Protein AF-A0A7S0XDD3-F1 (afdb_monomer)

Secondary structure (DSSP, 8-state):
-HHHHHHHHHHHHHHHHHHHHHHHHHHHHHHHHHHHHHHHHHHHHHHHHHHHH---SS-SEEEEEHHHHTS-EEEEE--TT-EEEESSSSTTSPEEEEEEEPTT-EEEESEEEEETTTTEEEEEETTTEEEEEETTTB--EEEE-HHHHHHHTS-SS-------TTSS---

Mean predicted aligned error: 17.46 Å

Sequence (171 aa):
ISNDFDKTISTLPQEINRISTLRKQLANVQLSQNKIYERIYQLQDRLNKLRKDVNLPKQKALVENELTNGGPFYYKCIYPGGVRYRARPSFNGPTIPDRILKFNEVIKASERVFITGECSICIHVVGVGWIVENVESTRCLERCSAKIALHNSSASDDLFDYEDPTADKEA

Nearest PDB structures (foldseek):
  7aqh-assembly7_E  TM=5.870E-01  e=7.777E-03  Staphylococcus phage 2638A
  1r77-assembly1_A  TM=5.903E-01  e=4.707E-02  Staphylococcus capitis
  4lxc-assembly5_C-2  TM=5.575E-01  e=4.707E-02  Staphylococcus simulans
  5nmy-assembly1_A  TM=5.658E-01  e=2.848E-01  Staphylococcus simulans
  2mk5-assembly1_A  TM=5.539E-01  e=2.393E-01  Staphylococcus phage G15

Radius of gyration: 30.11 Å; Cα contacts (8 Å, |Δi|>4): 205; chains: 1; bounding box: 83×46×86 Å

Organism: NCBI:txid96789

pLDDT: mean 75.43, std 16.3, range [42.5, 95.25]

Structure (mmCIF, N/CA/C/O backbone):
data_AF-A0A7S0XDD3-F1
#
_entry.id   AF-A0A7S0XDD3-F1
#
loop_
_atom_site.group_PDB
_atom_site.id
_atom_site.type_symbol
_atom_site.label_atom_id
_atom_site.label_alt_id
_atom_site.label_comp_id
_atom_site.label_asym_id
_atom_site.label_entity_id
_atom_site.label_seq_id
_atom_site.pdbx_PDB_ins_code
_atom_site.Cartn_x
_atom_site.Cartn_y
_atom_site.Cartn_z
_atom_site.occupancy
_atom_site.B_iso_or_equiv
_atom_site.auth_seq_id
_atom_site.auth_comp_id
_atom_site.auth_asym_id
_atom_site.auth_atom_id
_atom_site.pdbx_PDB_model_num
ATOM 1 N N . ILE A 1 1 ? 21.724 -28.794 -55.438 1.00 53.84 1 ILE A N 1
ATOM 2 C CA . ILE A 1 1 ? 22.411 -28.672 -54.126 1.00 53.84 1 ILE A CA 1
ATOM 3 C C . ILE A 1 1 ? 23.328 -27.431 -54.062 1.00 53.84 1 ILE A C 1
ATOM 5 O O . ILE A 1 1 ? 23.528 -26.915 -52.978 1.00 53.84 1 ILE A O 1
ATOM 9 N N . SER A 1 2 ? 23.801 -26.868 -55.189 1.00 55.62 2 SER A N 1
ATOM 10 C CA . SER A 1 2 ? 24.755 -25.734 -55.185 1.00 55.62 2 SER A CA 1
ATOM 11 C C . SER A 1 2 ? 24.181 -24.324 -54.922 1.00 55.62 2 SER A C 1
ATOM 13 O O . SER A 1 2 ? 24.934 -23.453 -54.515 1.00 55.62 2 SER A O 1
ATOM 15 N N . ASN A 1 3 ? 22.880 -24.065 -55.123 1.00 56.19 3 ASN A N 1
ATOM 16 C CA . ASN A 1 3 ? 22.347 -22.685 -55.105 1.00 56.19 3 ASN A CA 1
ATOM 17 C C . ASN A 1 3 ? 21.984 -22.126 -53.715 1.00 56.19 3 ASN A C 1
ATOM 19 O O . ASN A 1 3 ? 21.915 -20.908 -53.554 1.00 56.19 3 ASN A O 1
ATOM 23 N N . ASP A 1 4 ? 21.739 -22.981 -52.720 1.00 55.22 4 ASP A N 1
ATOM 24 C CA . ASP A 1 4 ? 21.375 -22.523 -51.369 1.00 55.22 4 ASP A CA 1
ATOM 25 C C . ASP A 1 4 ? 22.610 -22.212 -50.513 1.00 55.22 4 ASP A C 1
ATOM 27 O O . ASP A 1 4 ? 22.576 -21.319 -49.666 1.00 55.22 4 ASP A O 1
ATOM 31 N N . PHE A 1 5 ? 23.737 -22.877 -50.786 1.00 55.16 5 PHE A N 1
ATOM 32 C CA . PHE A 1 5 ? 25.011 -22.598 -50.122 1.00 55.16 5 PHE A CA 1
ATOM 33 C C . PHE A 1 5 ? 25.538 -21.198 -50.476 1.00 55.16 5 PHE A C 1
ATOM 35 O O . PHE A 1 5 ? 25.894 -20.433 -49.581 1.00 55.16 5 PHE A O 1
ATOM 42 N N . ASP A 1 6 ? 25.480 -20.814 -51.754 1.00 53.28 6 ASP A N 1
ATOM 43 C CA . ASP A 1 6 ? 25.956 -19.504 -52.219 1.00 53.28 6 ASP A CA 1
ATOM 44 C C . ASP A 1 6 ? 25.097 -18.337 -51.710 1.00 53.28 6 ASP A C 1
ATOM 46 O O . ASP A 1 6 ? 25.628 -17.283 -51.351 1.00 53.28 6 ASP A O 1
ATOM 50 N N . LYS A 1 7 ? 23.775 -18.526 -51.584 1.00 57.50 7 LYS A N 1
ATOM 51 C CA . LYS A 1 7 ? 22.884 -17.532 -50.957 1.00 57.50 7 LYS A CA 1
ATOM 52 C C . LYS A 1 7 ? 23.182 -17.343 -49.470 1.00 57.50 7 LYS A C 1
ATOM 54 O O . LYS A 1 7 ? 23.176 -16.212 -48.996 1.00 57.50 7 LYS A O 1
ATOM 59 N N . THR A 1 8 ? 23.485 -18.427 -48.756 1.00 57.94 8 THR A N 1
ATOM 60 C CA . THR A 1 8 ? 23.815 -18.385 -47.321 1.00 57.94 8 THR A CA 1
ATOM 61 C C . THR A 1 8 ? 25.153 -17.672 -47.078 1.00 57.94 8 THR A C 1
ATOM 63 O O . THR A 1 8 ? 25.279 -16.863 -46.160 1.00 57.94 8 THR A O 1
ATOM 66 N N . ILE A 1 9 ? 26.148 -17.895 -47.945 1.00 59.03 9 ILE A N 1
ATOM 67 C CA . ILE A 1 9 ? 27.453 -17.211 -47.896 1.00 59.03 9 ILE A CA 1
ATOM 68 C C . ILE A 1 9 ? 27.324 -15.719 -48.250 1.00 59.03 9 ILE A C 1
ATOM 70 O O . ILE A 1 9 ? 28.027 -14.883 -47.681 1.00 59.03 9 ILE A O 1
ATOM 74 N N . SER A 1 10 ? 26.389 -15.358 -49.132 1.00 60.91 10 SER A N 1
ATOM 75 C CA . SER A 1 10 ? 26.140 -13.969 -49.538 1.00 60.91 10 SER A CA 1
ATOM 76 C C . SER A 1 10 ? 25.489 -13.105 -48.447 1.00 60.91 10 SER A C 1
ATOM 78 O O . SER A 1 10 ? 25.698 -11.889 -48.446 1.00 60.91 10 SER A O 1
ATOM 80 N N . THR A 1 11 ? 24.705 -13.682 -47.532 1.00 66.19 11 THR A N 1
ATOM 81 C CA . THR A 1 11 ? 24.005 -12.937 -46.465 1.00 66.19 11 THR A CA 1
ATOM 82 C C . THR A 1 11 ? 24.794 -12.871 -45.157 1.00 66.19 11 THR A C 1
ATOM 84 O O . THR A 1 11 ? 24.593 -11.950 -44.363 1.00 66.19 11 THR A O 1
ATOM 87 N N . LEU A 1 12 ? 25.750 -13.781 -44.958 1.00 71.38 12 LEU A N 1
ATOM 88 C CA . LEU A 1 12 ? 26.642 -13.853 -43.794 1.00 71.38 12 LEU A CA 1
ATOM 89 C C . LEU A 1 12 ? 27.290 -12.501 -43.410 1.00 71.38 12 LEU A C 1
ATOM 91 O O . LEU A 1 12 ? 27.223 -12.123 -42.239 1.00 71.38 12 LEU A O 1
ATOM 95 N N . PRO A 1 13 ? 27.848 -11.702 -44.342 1.00 77.94 13 PRO A N 1
ATOM 96 C CA . PRO A 1 13 ? 28.409 -10.388 -44.009 1.00 77.94 13 PRO A CA 1
ATOM 97 C C . PRO A 1 13 ? 27.365 -9.385 -43.490 1.00 77.94 13 PRO A C 1
ATOM 99 O O . PRO A 1 13 ? 27.655 -8.578 -42.603 1.00 77.94 13 PRO A O 1
ATOM 102 N N . GLN A 1 14 ? 26.136 -9.433 -44.015 1.00 79.88 14 GLN A N 1
ATOM 103 C CA . GLN A 1 14 ? 25.040 -8.563 -43.576 1.00 79.88 14 GLN A CA 1
ATOM 104 C C . GLN A 1 14 ? 24.559 -8.951 -42.174 1.00 79.88 14 GLN A C 1
ATOM 106 O O . GLN A 1 14 ? 24.331 -8.079 -41.331 1.00 79.88 14 GLN A O 1
ATOM 111 N N . GLU A 1 15 ? 24.474 -10.250 -41.888 1.00 81.94 15 GLU A N 1
ATOM 112 C CA . GLU A 1 15 ? 24.119 -10.758 -40.563 1.00 81.94 15 GLU A CA 1
ATOM 113 C C . GLU A 1 15 ? 25.197 -10.450 -39.517 1.00 81.94 15 GLU A C 1
ATOM 115 O O . GLU A 1 15 ? 24.868 -9.991 -38.422 1.00 81.94 15 GLU A O 1
ATOM 120 N N . ILE A 1 16 ? 26.483 -10.581 -39.860 1.00 83.75 16 ILE A N 1
ATOM 121 C CA . ILE A 1 16 ? 27.606 -10.203 -38.984 1.00 83.75 16 ILE A CA 1
ATOM 122 C C . ILE A 1 16 ? 27.551 -8.707 -38.638 1.00 83.75 16 ILE A C 1
ATOM 124 O O . ILE A 1 16 ? 27.700 -8.329 -37.471 1.00 83.75 16 ILE A O 1
ATOM 128 N N . ASN A 1 17 ? 27.264 -7.847 -39.618 1.00 84.25 17 ASN A N 1
ATOM 129 C CA . ASN A 1 17 ? 27.104 -6.408 -39.394 1.00 84.25 17 ASN A CA 1
ATOM 130 C C . ASN A 1 17 ? 25.892 -6.086 -38.508 1.00 84.25 17 ASN A C 1
ATOM 132 O O . ASN A 1 17 ? 25.975 -5.238 -37.611 1.00 84.25 17 ASN A O 1
ATOM 136 N N . ARG A 1 18 ? 24.778 -6.799 -38.699 1.00 88.69 18 ARG A N 1
ATOM 137 C CA . ARG A 1 18 ? 23.580 -6.666 -37.862 1.00 88.69 18 ARG A CA 1
ATOM 138 C C . ARG A 1 18 ? 23.856 -7.086 -36.418 1.00 88.69 18 ARG A C 1
ATOM 140 O O . ARG A 1 18 ? 23.527 -6.337 -35.501 1.00 88.69 18 ARG A O 1
ATOM 147 N N . ILE A 1 19 ? 24.515 -8.225 -36.206 1.00 90.69 19 ILE A N 1
ATOM 148 C CA . ILE A 1 19 ? 24.918 -8.710 -34.876 1.00 90.69 19 ILE A CA 1
ATOM 149 C C . ILE A 1 19 ? 25.870 -7.714 -34.203 1.00 90.69 19 ILE A C 1
ATOM 151 O O . ILE A 1 19 ? 25.695 -7.395 -33.028 1.00 90.69 19 ILE A O 1
ATOM 155 N N . SER A 1 20 ? 26.844 -7.175 -34.939 1.00 91.69 20 SER A N 1
ATOM 156 C CA . SER A 1 20 ? 27.762 -6.146 -34.434 1.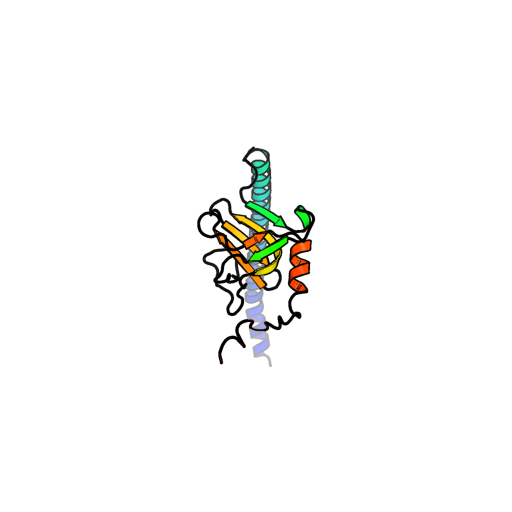00 91.69 20 SER A CA 1
ATOM 157 C C . SER A 1 20 ? 27.015 -4.889 -33.970 1.00 91.69 20 SER A C 1
ATOM 159 O O . SER A 1 20 ? 27.276 -4.358 -32.888 1.00 91.69 20 SER A O 1
ATOM 161 N N . THR A 1 21 ? 26.018 -4.455 -34.741 1.00 92.25 21 THR A N 1
ATOM 162 C CA . THR A 1 21 ? 25.179 -3.295 -34.407 1.00 92.25 21 THR A CA 1
ATOM 163 C C . THR A 1 21 ? 24.343 -3.546 -33.153 1.00 92.25 21 THR A C 1
ATOM 165 O O . THR A 1 21 ? 24.332 -2.715 -32.245 1.00 92.25 21 THR A O 1
ATOM 168 N N . LEU A 1 22 ? 23.710 -4.718 -33.054 1.00 93.38 22 LEU A N 1
ATOM 169 C CA . LEU A 1 22 ? 22.928 -5.115 -31.881 1.00 93.38 22 LEU A CA 1
ATOM 170 C C . LEU A 1 22 ? 23.793 -5.212 -30.619 1.00 93.38 22 LEU A C 1
ATOM 172 O O . LEU A 1 22 ? 23.376 -4.759 -29.556 1.00 93.38 22 LEU A O 1
ATOM 176 N N . ARG A 1 23 ? 25.026 -5.724 -30.725 1.00 93.44 23 ARG A N 1
ATOM 177 C CA . ARG A 1 23 ? 25.981 -5.756 -29.603 1.00 93.44 23 ARG A CA 1
ATOM 178 C C . ARG A 1 23 ? 26.328 -4.352 -29.109 1.00 93.44 23 ARG A C 1
ATOM 180 O O . ARG A 1 23 ? 26.346 -4.124 -27.902 1.00 93.44 23 ARG A O 1
ATOM 187 N N . LYS A 1 24 ? 26.545 -3.398 -30.021 1.00 94.19 24 LYS A N 1
ATOM 188 C CA . LYS A 1 24 ? 26.776 -1.987 -29.661 1.00 94.19 24 LYS A CA 1
ATOM 189 C C . LYS A 1 24 ? 25.556 -1.369 -28.975 1.00 94.19 24 LYS A C 1
ATOM 191 O O . LYS A 1 24 ? 2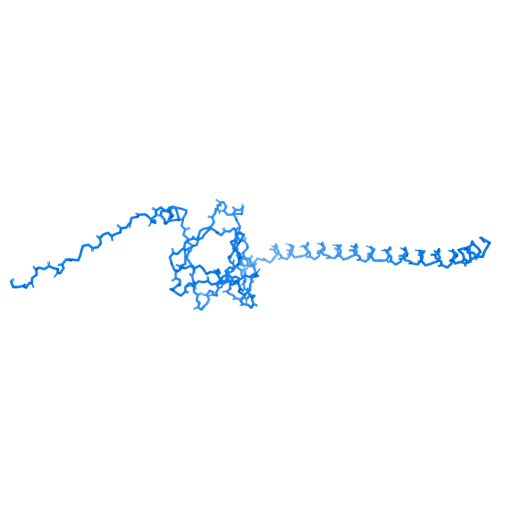5.703 -0.677 -27.973 1.00 94.19 24 LYS A O 1
ATOM 196 N N . GLN A 1 25 ? 24.353 -1.637 -29.482 1.00 94.19 25 GLN A N 1
ATOM 197 C CA . GLN A 1 25 ? 23.114 -1.158 -28.864 1.00 94.19 25 GLN A CA 1
ATOM 198 C C . GLN A 1 25 ? 22.910 -1.742 -27.462 1.00 94.19 25 GLN A C 1
ATOM 200 O O . GLN A 1 25 ? 22.596 -0.995 -26.538 1.00 94.19 25 GLN A O 1
ATOM 205 N N . LEU A 1 26 ? 23.156 -3.041 -27.277 1.00 94.81 26 LEU A N 1
ATOM 206 C CA . LEU A 1 26 ? 23.070 -3.693 -25.972 1.00 94.81 26 LEU A CA 1
ATOM 207 C C . LEU A 1 26 ? 24.053 -3.079 -24.967 1.00 94.81 26 LEU A C 1
ATOM 209 O O . LEU A 1 26 ? 23.653 -2.759 -23.850 1.00 94.81 26 LEU A O 1
ATOM 213 N N . ALA A 1 27 ? 25.301 -2.838 -25.378 1.00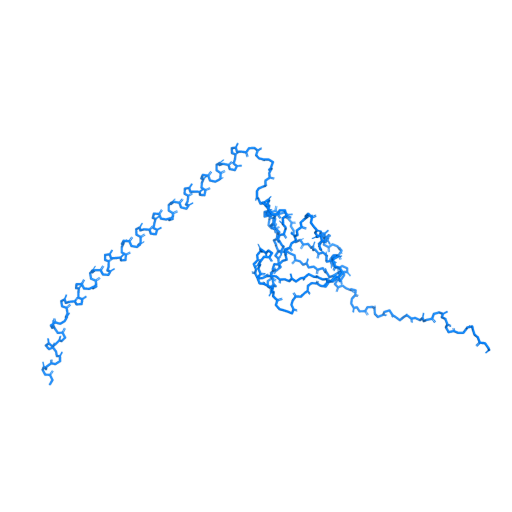 94.44 27 ALA A N 1
ATOM 214 C CA . ALA A 1 27 ? 26.296 -2.178 -24.535 1.00 94.44 27 ALA A CA 1
ATOM 215 C C . ALA A 1 27 ? 25.848 -0.765 -24.110 1.00 94.44 27 ALA A C 1
ATOM 217 O O . ALA A 1 27 ? 25.996 -0.386 -22.948 1.00 94.44 27 ALA A O 1
ATOM 218 N N . ASN A 1 28 ? 25.228 -0.002 -25.018 1.00 95.25 28 ASN A N 1
ATOM 219 C CA . ASN A 1 28 ? 24.679 1.319 -24.701 1.00 95.25 28 ASN A CA 1
ATOM 220 C C . ASN A 1 28 ? 23.520 1.246 -23.695 1.00 95.25 28 ASN A C 1
ATOM 222 O O . ASN A 1 28 ? 23.448 2.071 -22.781 1.00 95.25 28 ASN A O 1
ATOM 226 N N . VAL A 1 29 ? 22.627 0.260 -23.835 1.00 94.94 29 VAL A N 1
ATOM 227 C CA . VAL A 1 29 ? 21.522 0.035 -22.890 1.00 94.94 29 VAL A CA 1
ATOM 228 C C . VAL A 1 29 ? 22.060 -0.337 -21.511 1.00 94.94 29 VAL A C 1
ATOM 230 O O . VAL A 1 29 ? 21.634 0.253 -20.521 1.00 94.94 29 VAL A O 1
ATOM 233 N N . GLN A 1 30 ? 23.033 -1.245 -21.434 1.00 94.62 30 GLN A N 1
ATOM 234 C CA . GLN A 1 30 ? 23.674 -1.631 -20.173 1.00 94.62 30 GLN A CA 1
ATOM 235 C C . GLN A 1 30 ? 24.346 -0.433 -19.490 1.00 94.62 30 GLN A C 1
ATOM 237 O O . GLN A 1 30 ? 24.180 -0.216 -18.292 1.00 94.62 30 GLN A O 1
ATOM 242 N N . LEU A 1 31 ? 25.042 0.408 -20.258 1.00 95.25 31 LEU A N 1
ATOM 243 C CA . LEU A 1 31 ? 25.661 1.625 -19.738 1.00 95.25 31 LEU A CA 1
ATOM 244 C C . LEU A 1 31 ? 24.615 2.632 -19.232 1.00 95.25 31 LEU A C 1
ATOM 246 O O . LEU A 1 31 ? 24.821 3.279 -18.205 1.00 95.25 31 LEU A O 1
ATOM 250 N N . SER A 1 32 ? 23.477 2.753 -19.917 1.00 94.44 32 SER A N 1
ATOM 251 C CA . SER A 1 32 ? 22.352 3.570 -19.455 1.00 94.44 32 SER A CA 1
ATOM 252 C C . SER A 1 32 ? 21.731 3.020 -18.167 1.00 94.44 32 SER A C 1
ATOM 254 O O . SER A 1 32 ? 21.493 3.795 -17.242 1.00 94.44 32 SER A O 1
ATOM 256 N N . GLN A 1 33 ? 21.535 1.702 -18.065 1.00 91.88 33 GLN A N 1
ATOM 257 C CA . GLN A 1 33 ? 21.037 1.048 -16.851 1.00 91.88 33 GLN A CA 1
ATOM 258 C C . GLN A 1 33 ? 21.960 1.295 -15.657 1.00 91.88 33 GLN A C 1
ATOM 260 O O . GLN A 1 33 ? 21.481 1.691 -14.597 1.00 91.88 33 GLN A O 1
ATOM 265 N N . ASN A 1 34 ? 23.275 1.164 -15.838 1.00 93.00 34 ASN A N 1
ATOM 266 C CA . ASN A 1 34 ? 24.247 1.437 -14.776 1.00 93.00 34 ASN A CA 1
ATOM 267 C C . ASN A 1 34 ? 24.150 2.883 -14.271 1.00 93.00 34 ASN A C 1
ATOM 269 O O . ASN A 1 34 ? 24.066 3.108 -13.066 1.00 93.00 34 ASN A O 1
ATOM 273 N N . LYS A 1 35 ? 24.040 3.862 -15.178 1.00 92.88 35 LYS A N 1
ATOM 274 C CA . LYS A 1 35 ? 23.829 5.273 -14.805 1.00 92.88 35 LYS A CA 1
ATOM 275 C C . LYS A 1 35 ? 22.523 5.496 -14.040 1.00 92.88 35 LYS A C 1
ATOM 277 O O . LYS A 1 35 ? 22.468 6.329 -13.136 1.00 92.88 35 LYS A O 1
ATOM 282 N N . ILE A 1 36 ? 21.458 4.776 -14.397 1.00 88.19 36 ILE A N 1
ATOM 283 C CA . ILE A 1 36 ? 20.183 4.833 -13.672 1.00 88.19 36 ILE A CA 1
ATOM 284 C C . ILE A 1 36 ? 20.358 4.272 -12.258 1.00 88.19 36 ILE A C 1
ATOM 286 O O . ILE A 1 36 ? 19.925 4.920 -11.305 1.00 88.19 36 ILE A O 1
ATOM 290 N N . TYR A 1 37 ? 21.026 3.126 -12.101 1.00 87.88 37 TYR A N 1
ATOM 291 C CA . TYR A 1 37 ? 21.301 2.539 -10.787 1.00 87.88 37 TYR A CA 1
ATOM 292 C C . TYR A 1 37 ? 22.127 3.471 -9.897 1.00 87.88 37 TYR A C 1
ATOM 294 O O . TYR A 1 37 ? 21.752 3.700 -8.746 1.00 87.88 37 TYR A O 1
ATOM 302 N N . GLU A 1 38 ? 23.185 4.081 -10.434 1.00 90.38 38 GLU A N 1
ATOM 303 C CA . GLU A 1 38 ? 23.984 5.079 -9.714 1.00 90.38 38 GLU A CA 1
ATOM 304 C C . GLU A 1 38 ? 23.127 6.264 -9.257 1.00 90.38 38 GLU A C 1
ATOM 306 O O . GLU A 1 38 ? 23.186 6.674 -8.096 1.00 90.38 38 GLU A O 1
ATOM 311 N N . ARG A 1 39 ? 22.272 6.789 -10.142 1.00 86.31 39 ARG A N 1
ATOM 312 C CA . ARG A 1 39 ? 21.381 7.906 -9.813 1.00 86.31 39 ARG A CA 1
ATOM 313 C C . ARG A 1 39 ? 20.366 7.535 -8.732 1.00 86.31 39 ARG A C 1
ATOM 315 O O . ARG A 1 39 ? 20.113 8.347 -7.845 1.00 86.31 39 ARG A O 1
ATOM 322 N N . ILE A 1 40 ? 19.792 6.334 -8.784 1.00 81.88 40 ILE A N 1
ATOM 323 C CA . ILE A 1 40 ? 18.875 5.831 -7.749 1.00 81.88 40 ILE A CA 1
ATOM 324 C C . ILE A 1 40 ? 19.598 5.757 -6.404 1.00 81.88 40 ILE A C 1
ATOM 326 O O . ILE A 1 40 ? 19.073 6.245 -5.403 1.00 81.88 40 ILE A O 1
ATOM 330 N N . TYR A 1 41 ? 20.818 5.221 -6.384 1.00 83.44 41 TYR A N 1
ATOM 331 C CA . TYR A 1 41 ? 21.618 5.124 -5.166 1.00 83.44 41 TYR A CA 1
ATOM 332 C C . TYR A 1 41 ? 21.922 6.506 -4.569 1.00 83.44 41 TYR A C 1
ATOM 334 O O . TYR A 1 41 ? 21.717 6.732 -3.376 1.00 83.44 41 TYR A O 1
ATOM 342 N N . GLN A 1 42 ? 22.322 7.470 -5.402 1.00 83.69 42 GLN A N 1
ATOM 343 C CA . GLN A 1 42 ? 22.567 8.854 -4.978 1.00 83.69 42 GLN A CA 1
ATOM 344 C C . GLN A 1 42 ? 21.303 9.537 -4.438 1.00 83.69 42 GLN A C 1
ATOM 346 O O . GLN A 1 42 ? 21.363 10.253 -3.437 1.00 83.69 42 GLN A O 1
ATOM 351 N N . LEU A 1 43 ? 20.148 9.323 -5.076 1.00 78.06 43 LEU A N 1
ATOM 352 C CA . LEU A 1 43 ? 18.868 9.848 -4.596 1.00 78.06 43 LEU A CA 1
ATOM 353 C C . LEU A 1 43 ? 18.481 9.235 -3.249 1.00 78.06 43 LEU A C 1
ATOM 355 O O . LEU A 1 43 ? 18.029 9.962 -2.365 1.00 78.06 43 LEU A O 1
ATOM 359 N N . GLN A 1 44 ? 18.701 7.932 -3.070 1.00 70.12 44 GLN A N 1
ATOM 360 C CA . GLN A 1 44 ? 18.442 7.239 -1.812 1.00 70.12 44 GLN A CA 1
ATOM 361 C C . GLN A 1 44 ? 19.337 7.768 -0.683 1.00 70.12 44 GLN A C 1
ATOM 363 O O . GLN A 1 44 ? 18.845 8.039 0.414 1.00 70.12 44 GLN A O 1
ATOM 368 N N . ASP A 1 45 ? 20.629 7.969 -0.950 1.00 75.06 45 ASP A N 1
ATOM 369 C CA . ASP A 1 45 ? 21.570 8.547 0.015 1.00 75.06 45 ASP A CA 1
ATOM 370 C C . ASP A 1 45 ? 21.184 9.985 0.388 1.00 75.06 45 ASP A C 1
ATOM 372 O O . ASP A 1 45 ? 21.093 10.331 1.568 1.00 75.06 45 ASP A O 1
ATOM 376 N N . ARG A 1 46 ? 20.844 10.817 -0.605 1.00 75.31 46 ARG A N 1
ATOM 377 C CA . ARG A 1 46 ? 20.380 12.191 -0.370 1.00 75.31 46 ARG A CA 1
ATOM 378 C C . ARG A 1 46 ? 19.087 12.226 0.443 1.00 75.31 46 ARG A C 1
ATOM 380 O O . ARG A 1 46 ? 18.967 13.042 1.352 1.00 75.31 46 ARG A O 1
ATOM 387 N N . LEU A 1 47 ? 18.137 11.338 0.155 1.00 68.12 47 LEU A N 1
ATOM 388 C CA . LEU A 1 47 ? 16.898 11.212 0.920 1.00 68.12 47 LEU A CA 1
ATOM 389 C C . LEU A 1 47 ? 17.183 10.812 2.373 1.00 68.12 47 LEU A C 1
ATOM 391 O O . LEU A 1 47 ? 16.586 11.369 3.290 1.00 68.12 47 LEU A O 1
ATOM 395 N N . ASN A 1 48 ? 18.114 9.883 2.595 1.00 68.75 48 ASN A N 1
ATOM 396 C CA . ASN A 1 48 ? 18.523 9.459 3.931 1.00 68.75 48 ASN A CA 1
ATOM 397 C C . ASN A 1 48 ? 19.228 10.577 4.711 1.00 68.75 48 ASN A C 1
ATOM 399 O O . ASN A 1 48 ? 18.964 10.726 5.901 1.00 68.75 48 ASN A O 1
ATOM 403 N N . LYS A 1 49 ? 20.072 11.386 4.061 1.00 75.25 49 LYS A N 1
ATOM 404 C CA . LYS A 1 49 ? 20.688 12.580 4.667 1.00 75.25 49 LYS A CA 1
ATOM 405 C C . LYS A 1 49 ? 19.637 13.620 5.045 1.00 75.25 49 LYS A C 1
ATOM 407 O O . LYS A 1 49 ? 19.563 14.008 6.201 1.00 75.25 49 LYS A O 1
ATOM 412 N N . LEU A 1 50 ? 18.719 13.944 4.134 1.00 68.69 50 LEU A N 1
ATOM 413 C CA . LEU A 1 50 ? 17.606 14.855 4.424 1.00 68.69 50 LEU A CA 1
ATOM 414 C C . LEU A 1 50 ? 16.707 14.347 5.562 1.00 68.69 50 LEU A C 1
ATOM 416 O O . LEU A 1 50 ? 16.233 15.137 6.368 1.00 68.69 50 LEU A O 1
ATOM 420 N N . ARG A 1 51 ? 16.488 13.032 5.676 1.00 62.25 51 ARG A N 1
ATOM 421 C CA . ARG A 1 51 ? 15.762 12.438 6.814 1.00 62.25 51 ARG A CA 1
ATOM 422 C C . ARG A 1 51 ? 16.492 12.602 8.152 1.00 62.25 51 ARG A C 1
ATOM 424 O O . ARG A 1 51 ? 15.824 12.582 9.177 1.00 62.25 51 ARG A O 1
ATOM 431 N N . LYS A 1 52 ? 17.824 12.710 8.145 1.00 66.25 52 LYS A N 1
ATOM 432 C CA . LYS A 1 52 ? 18.639 12.957 9.345 1.00 66.25 52 LYS A CA 1
ATOM 433 C C . LYS A 1 52 ? 18.697 14.445 9.694 1.00 66.25 52 LYS A C 1
ATOM 435 O O . LYS A 1 52 ? 18.575 14.784 10.863 1.00 66.25 52 LYS A O 1
ATOM 440 N N . ASP A 1 53 ? 18.870 15.301 8.688 1.00 67.19 53 ASP A N 1
ATOM 441 C CA . ASP A 1 53 ? 19.091 16.741 8.873 1.00 67.19 53 ASP A CA 1
ATOM 442 C C . ASP A 1 53 ? 17.804 17.485 9.216 1.00 67.19 53 ASP A C 1
ATOM 444 O O . ASP A 1 53 ? 17.806 18.450 9.983 1.00 67.19 53 ASP A O 1
ATOM 448 N N . VAL A 1 54 ? 16.680 17.045 8.653 1.00 60.84 54 VAL A N 1
ATOM 449 C CA . VAL A 1 54 ? 15.405 17.638 9.004 1.00 60.84 54 VAL A CA 1
ATOM 450 C C . VAL A 1 54 ? 14.915 16.969 10.282 1.00 60.84 54 VAL A C 1
ATOM 452 O O . VAL A 1 54 ? 14.440 15.834 10.265 1.00 60.84 54 VAL A O 1
ATOM 455 N N . ASN A 1 55 ? 14.965 17.726 11.379 1.00 52.69 55 ASN A N 1
ATOM 456 C CA . ASN A 1 55 ? 14.262 17.472 12.638 1.00 52.69 55 ASN A CA 1
ATOM 457 C C . ASN A 1 55 ? 12.735 17.619 12.424 1.00 52.69 55 ASN A C 1
ATOM 459 O O . ASN A 1 55 ? 12.044 18.360 13.120 1.00 52.69 55 ASN A O 1
ATOM 463 N N . LEU A 1 56 ? 12.210 16.982 11.370 1.00 50.06 56 LEU A N 1
ATOM 464 C CA . LEU A 1 56 ? 10.783 16.849 11.134 1.00 50.06 56 LEU A CA 1
ATOM 465 C C . LEU A 1 56 ? 10.226 16.107 12.349 1.00 50.06 56 LEU A C 1
ATOM 467 O O . LEU A 1 56 ? 10.840 15.111 12.758 1.00 50.06 56 LEU A O 1
ATOM 471 N N . PRO A 1 57 ? 9.065 16.515 12.899 1.00 44.03 57 PRO A N 1
ATOM 472 C CA . PRO A 1 57 ? 8.299 15.598 13.726 1.00 44.03 57 PRO A CA 1
ATOM 473 C C . PRO A 1 57 ? 8.226 14.307 12.922 1.00 44.03 57 PRO A C 1
ATOM 475 O O . PRO A 1 57 ? 7.899 14.332 11.731 1.00 44.03 57 PRO A O 1
ATOM 478 N N . LYS A 1 58 ? 8.744 13.235 13.526 1.00 48.03 58 LYS A N 1
ATOM 479 C CA . LYS A 1 58 ? 8.987 11.966 12.855 1.00 48.03 58 LYS A CA 1
ATOM 480 C C . LYS A 1 58 ? 7.785 11.673 11.959 1.00 48.03 58 LYS A C 1
ATOM 482 O O . LYS A 1 58 ? 6.664 11.745 12.443 1.00 48.03 58 LYS A O 1
ATOM 487 N N . GLN A 1 59 ? 8.077 11.221 10.738 1.00 47.91 59 GLN A N 1
ATOM 488 C CA . GLN A 1 59 ? 7.191 10.454 9.851 1.00 47.91 59 GLN A CA 1
ATOM 489 C C . GLN A 1 59 ? 6.578 11.284 8.723 1.00 47.91 59 GLN A C 1
ATOM 491 O O . GLN A 1 59 ? 5.679 12.072 8.942 1.00 47.91 59 GLN A O 1
ATOM 496 N N . LYS A 1 60 ? 7.064 11.056 7.493 1.00 46.28 60 LYS A N 1
ATOM 497 C CA . LYS A 1 60 ? 6.345 11.318 6.225 1.00 46.28 60 LYS A CA 1
ATOM 498 C C . LYS A 1 60 ? 5.744 10.038 5.613 1.00 46.28 60 LYS A C 1
ATOM 500 O O . LYS A 1 60 ? 5.077 10.065 4.591 1.00 46.28 60 LYS A O 1
ATOM 505 N N . ALA A 1 61 ? 6.001 8.906 6.255 1.00 50.50 61 ALA A N 1
ATOM 506 C CA . ALA A 1 61 ? 5.193 7.703 6.225 1.00 50.50 61 ALA A CA 1
ATOM 507 C C . ALA A 1 61 ? 5.702 6.815 7.362 1.00 50.50 61 ALA A C 1
ATOM 509 O O . ALA A 1 61 ? 6.911 6.599 7.470 1.00 50.50 61 ALA A O 1
ATOM 510 N N . LEU A 1 62 ? 4.815 6.353 8.239 1.00 61.50 62 LEU A N 1
ATOM 511 C CA . LEU A 1 62 ? 5.150 5.283 9.173 1.00 61.50 62 LEU A CA 1
ATOM 512 C C . LEU A 1 62 ? 4.855 3.972 8.492 1.00 61.50 62 LEU A C 1
ATOM 514 O O . LEU A 1 62 ? 3.686 3.631 8.342 1.00 61.50 62 LEU A O 1
ATOM 518 N N . VAL A 1 63 ? 5.900 3.252 8.110 1.00 65.75 63 VAL A N 1
ATOM 519 C CA . VAL A 1 63 ? 5.760 1.819 7.900 1.00 65.75 63 VAL A CA 1
ATOM 520 C C . VAL A 1 63 ? 6.023 1.163 9.246 1.00 65.75 63 VAL A C 1
ATOM 522 O O . VAL A 1 63 ? 7.145 1.191 9.747 1.00 65.75 63 VAL A O 1
ATOM 525 N N . GLU A 1 64 ? 4.974 0.622 9.851 1.00 69.88 64 GLU A N 1
ATOM 526 C CA . GLU A 1 64 ? 5.080 -0.281 10.988 1.00 69.88 64 GLU A CA 1
ATOM 527 C C . GLU A 1 64 ? 4.914 -1.706 10.461 1.00 69.88 64 GLU A C 1
ATOM 529 O O . GLU A 1 64 ? 3.885 -2.040 9.871 1.00 69.88 64 GLU A O 1
ATOM 534 N N . ASN A 1 65 ? 5.920 -2.550 10.668 1.00 65.44 65 ASN A N 1
ATOM 535 C CA . ASN A 1 65 ? 5.836 -3.977 10.375 1.00 65.44 65 ASN A CA 1
ATOM 536 C C . ASN A 1 65 ? 6.165 -4.807 11.629 1.00 65.44 65 ASN A C 1
ATOM 538 O O . ASN A 1 65 ? 6.631 -4.272 12.643 1.00 65.44 65 ASN A O 1
ATOM 542 N N . GLU A 1 66 ? 5.874 -6.112 11.571 1.00 61.94 66 GLU A N 1
ATOM 543 C CA . GLU A 1 66 ? 6.053 -7.011 12.722 1.00 61.94 66 GLU A CA 1
ATOM 544 C C . GLU A 1 66 ? 7.510 -7.005 13.225 1.00 61.94 66 GLU A C 1
ATOM 546 O O . GLU A 1 66 ? 7.752 -7.129 14.425 1.00 61.94 66 GLU A O 1
ATOM 551 N N . LEU A 1 67 ? 8.468 -6.788 12.314 1.00 54.22 67 LEU A N 1
ATOM 552 C CA . LEU A 1 67 ? 9.906 -6.755 12.586 1.00 54.22 67 LEU A CA 1
ATOM 553 C C . LEU A 1 67 ? 10.343 -5.487 13.336 1.00 54.22 67 LEU A C 1
ATOM 555 O O . LEU A 1 67 ? 11.200 -5.567 14.211 1.00 54.22 67 LEU A O 1
ATOM 559 N N . THR A 1 68 ? 9.774 -4.318 13.022 1.00 56.44 68 THR A N 1
ATOM 560 C CA . THR A 1 68 ? 10.184 -3.036 13.623 1.00 56.44 68 THR A CA 1
ATOM 561 C C . THR A 1 68 ? 9.534 -2.767 14.976 1.00 56.44 68 THR A C 1
ATOM 563 O O . THR A 1 68 ? 10.124 -2.063 15.788 1.00 56.44 68 THR A O 1
ATOM 566 N N . ASN A 1 69 ? 8.336 -3.312 15.224 1.00 60.59 69 ASN A N 1
ATOM 567 C CA . ASN A 1 69 ? 7.543 -3.019 16.427 1.00 60.59 69 ASN A CA 1
ATOM 568 C C . ASN A 1 69 ? 7.285 -4.238 17.333 1.00 60.59 69 ASN A C 1
ATOM 570 O O . ASN A 1 69 ? 6.492 -4.139 18.269 1.00 60.59 69 ASN A O 1
ATOM 574 N N . GLY A 1 70 ? 7.965 -5.364 17.096 1.00 53.03 70 GLY A N 1
ATOM 575 C CA . GLY A 1 70 ? 8.037 -6.466 18.058 1.00 53.03 70 GLY A CA 1
ATOM 576 C C . GLY A 1 70 ? 6.759 -7.294 18.209 1.00 53.03 70 GLY A C 1
ATOM 577 O O . GLY A 1 70 ? 6.509 -7.822 19.291 1.00 53.03 70 GLY A O 1
ATOM 578 N N . GLY A 1 71 ? 5.946 -7.432 17.157 1.00 57.75 71 GLY A N 1
ATOM 579 C CA . GLY A 1 71 ? 4.841 -8.388 17.195 1.00 57.75 71 GLY A CA 1
ATOM 580 C C . GLY A 1 71 ? 3.764 -8.231 16.120 1.00 57.75 71 GLY A C 1
ATOM 581 O O . GLY A 1 71 ? 3.726 -7.224 15.411 1.00 57.75 71 GLY A O 1
ATOM 582 N N . PRO A 1 72 ? 2.873 -9.234 16.014 1.00 66.94 72 PRO A N 1
ATOM 583 C CA . PRO A 1 72 ? 1.760 -9.238 15.073 1.00 66.94 72 PRO A CA 1
ATOM 584 C C . PRO A 1 72 ? 0.742 -8.141 15.394 1.00 66.94 72 PRO A C 1
ATOM 586 O O . PRO A 1 72 ? 0.338 -7.964 16.548 1.00 66.94 72 PRO A O 1
ATOM 589 N N . PHE A 1 73 ? 0.298 -7.416 14.368 1.00 82.88 73 PHE A N 1
ATOM 590 C CA . PHE A 1 73 ? -0.749 -6.409 14.520 1.00 82.88 73 PHE A CA 1
ATOM 591 C C . PHE A 1 73 ? -2.111 -7.051 14.320 1.00 82.88 73 PHE A C 1
ATOM 593 O O . PHE A 1 73 ? -2.343 -7.697 13.301 1.00 82.88 73 PHE A O 1
ATOM 600 N N . TYR A 1 74 ? -3.030 -6.826 15.252 1.00 88.81 74 TYR A N 1
ATOM 601 C CA . TYR A 1 74 ? -4.414 -7.252 15.095 1.00 88.81 74 TYR A CA 1
ATOM 602 C C . TYR A 1 74 ? -5.329 -6.040 14.979 1.00 88.81 74 TYR A C 1
ATOM 604 O O . TYR A 1 74 ? -5.159 -5.049 15.696 1.00 88.81 74 TYR A O 1
ATOM 612 N N . TYR A 1 75 ? -6.287 -6.126 14.062 1.00 90.69 75 TYR A N 1
ATOM 613 C CA . TYR A 1 75 ? -7.302 -5.104 13.846 1.00 90.69 75 TYR A CA 1
ATOM 614 C C . TYR A 1 75 ? -8.683 -5.733 13.859 1.00 90.69 75 TYR A C 1
ATOM 616 O O . TYR A 1 75 ? -8.911 -6.731 13.182 1.00 90.69 75 TYR A O 1
ATOM 624 N N . LYS A 1 76 ? -9.598 -5.125 14.606 1.00 92.44 76 LYS A N 1
ATOM 625 C CA . LYS A 1 76 ? -11.016 -5.462 14.634 1.00 92.44 76 LYS A CA 1
ATOM 626 C C . LYS A 1 76 ? -11.785 -4.495 13.743 1.00 92.44 76 LYS A C 1
ATOM 628 O O . LYS A 1 76 ? -11.585 -3.286 13.843 1.00 92.44 76 LYS A O 1
ATOM 633 N N . CYS A 1 77 ? -12.686 -5.002 12.912 1.00 93.31 77 CYS A N 1
ATOM 634 C CA . CYS A 1 77 ? -13.598 -4.156 12.155 1.00 93.31 77 CYS A CA 1
ATOM 635 C C . CYS A 1 77 ? -14.694 -3.586 13.053 1.00 93.31 77 CYS A C 1
ATOM 637 O O . CYS A 1 77 ? -15.467 -4.328 13.654 1.00 93.31 77 CYS A O 1
ATOM 639 N N . ILE A 1 78 ? -14.775 -2.261 13.108 1.00 92.19 78 ILE A N 1
ATOM 640 C CA . ILE A 1 78 ? -15.787 -1.508 13.857 1.00 92.19 78 ILE A CA 1
ATOM 641 C C . ILE A 1 78 ? -16.803 -0.821 12.939 1.00 92.19 78 ILE A C 1
ATOM 643 O O . ILE A 1 78 ? -17.767 -0.240 13.425 1.00 92.19 78 ILE A O 1
ATOM 647 N N . TYR A 1 79 ? -16.618 -0.891 11.617 1.00 91.69 79 TYR A N 1
ATOM 648 C CA . TYR A 1 79 ? -17.588 -0.357 10.666 1.00 91.69 79 TYR A CA 1
ATOM 649 C C . TYR A 1 79 ? -18.743 -1.351 10.441 1.00 91.69 79 TYR A C 1
ATOM 651 O O . TYR A 1 79 ? -18.478 -2.466 9.978 1.00 91.69 79 TYR A O 1
ATOM 659 N N . PRO A 1 80 ? -20.012 -0.983 10.714 1.00 88.69 80 PRO A N 1
ATOM 660 C CA . PRO A 1 80 ? -21.146 -1.909 10.605 1.00 88.69 80 PRO A CA 1
ATOM 661 C C . PRO A 1 80 ? -21.351 -2.491 9.200 1.00 88.69 80 PRO A C 1
ATOM 663 O O . PRO A 1 80 ? -21.753 -3.641 9.063 1.00 88.69 80 PRO A O 1
ATOM 666 N N . GLY A 1 81 ? -21.032 -1.725 8.149 1.00 88.69 81 GLY A N 1
ATOM 667 C CA . GLY A 1 81 ? -21.147 -2.173 6.755 1.00 88.69 81 GLY A CA 1
ATOM 668 C C . GLY A 1 81 ? -20.021 -3.098 6.276 1.00 88.69 81 GLY A C 1
ATOM 669 O O . GLY A 1 81 ? -20.056 -3.555 5.134 1.00 88.69 81 GLY A O 1
ATOM 670 N N . GLY A 1 82 ? -19.017 -3.364 7.119 1.00 90.31 82 GLY A N 1
ATOM 671 C CA . GLY A 1 82 ? -17.801 -4.076 6.736 1.00 90.31 82 GLY A CA 1
ATOM 672 C C . GLY A 1 82 ? -16.883 -3.272 5.808 1.00 90.31 82 GLY A C 1
ATOM 673 O O . GLY A 1 82 ? -17.222 -2.191 5.323 1.00 90.31 82 GLY A O 1
ATOM 674 N N . VAL A 1 83 ? -15.683 -3.794 5.561 1.00 91.75 83 VAL A N 1
ATOM 675 C CA . VAL A 1 83 ? -14.640 -3.097 4.795 1.00 91.75 83 VAL A CA 1
ATOM 676 C C . VAL A 1 83 ? -14.141 -3.970 3.657 1.00 91.75 83 VAL A C 1
ATOM 678 O O . VAL A 1 83 ? -13.793 -5.132 3.846 1.00 91.75 83 VAL A O 1
ATOM 681 N N . ARG A 1 84 ? -14.085 -3.410 2.447 1.00 92.56 84 ARG A N 1
ATOM 682 C CA . ARG A 1 84 ? -13.569 -4.118 1.270 1.00 92.56 84 ARG A CA 1
ATOM 683 C C . ARG A 1 84 ? -12.050 -4.073 1.216 1.00 92.56 84 ARG A C 1
ATOM 685 O O . ARG A 1 84 ? -11.445 -3.017 1.409 1.00 92.56 84 ARG A O 1
ATOM 692 N N . TYR A 1 85 ? -11.458 -5.202 0.843 1.00 93.94 85 TYR A N 1
ATOM 693 C CA . TYR A 1 85 ? -10.046 -5.258 0.489 1.00 93.94 85 TYR A CA 1
ATOM 694 C C . TYR A 1 85 ? -9.795 -4.653 -0.893 1.00 93.94 85 TYR A C 1
ATOM 696 O O . TYR A 1 85 ? -10.665 -4.626 -1.768 1.00 93.94 85 TYR A O 1
ATOM 704 N N . ARG A 1 86 ? -8.568 -4.188 -1.103 1.00 92.56 86 ARG A N 1
ATOM 705 C CA . ARG A 1 86 ? -8.065 -3.589 -2.337 1.00 92.56 86 ARG A CA 1
ATOM 706 C C . ARG A 1 86 ? -6.767 -4.258 -2.753 1.00 92.56 86 ARG A C 1
ATOM 708 O O . ARG A 1 86 ? -5.976 -4.685 -1.916 1.00 92.56 86 ARG A O 1
ATOM 715 N N . ALA A 1 87 ? -6.512 -4.301 -4.056 1.00 91.69 87 ALA A N 1
ATOM 716 C CA . ALA A 1 87 ? -5.286 -4.906 -4.581 1.00 91.69 87 ALA A CA 1
ATOM 717 C C . ALA A 1 87 ? -4.031 -4.043 -4.344 1.00 91.69 87 ALA A C 1
ATOM 719 O O . ALA A 1 87 ? -2.915 -4.549 -4.396 1.00 91.69 87 ALA A O 1
ATOM 720 N N . ARG A 1 88 ? -4.200 -2.737 -4.091 1.00 89.12 88 ARG A N 1
ATOM 721 C CA . ARG A 1 88 ? -3.106 -1.775 -3.876 1.00 89.12 88 ARG A CA 1
ATOM 722 C C . ARG A 1 88 ? -3.426 -0.813 -2.722 1.00 89.12 88 ARG A C 1
ATOM 724 O O . ARG A 1 88 ? -4.613 -0.553 -2.504 1.00 89.12 88 ARG A O 1
ATOM 731 N N . PRO A 1 89 ? -2.414 -0.246 -2.035 1.00 86.44 89 PRO A N 1
ATOM 732 C CA . PRO A 1 89 ? -2.587 0.680 -0.909 1.00 86.44 89 PRO A CA 1
ATOM 733 C C . PRO A 1 89 ? -3.045 2.073 -1.380 1.00 86.44 89 PRO A C 1
ATOM 735 O O . PRO A 1 89 ? -2.285 3.034 -1.376 1.00 86.44 89 PRO A O 1
ATOM 738 N N . SER A 1 90 ? -4.275 2.175 -1.887 1.00 84.00 90 SER A N 1
ATOM 739 C CA . SER A 1 90 ? -4.875 3.433 -2.350 1.00 84.00 90 SER A CA 1
ATOM 740 C C . SER A 1 90 ? -6.401 3.362 -2.339 1.00 84.00 90 SER A C 1
ATOM 742 O O . SER A 1 90 ? -6.980 2.342 -2.720 1.00 84.00 90 SER A O 1
ATOM 744 N N . PHE A 1 91 ? -7.061 4.474 -2.002 1.00 79.25 91 PHE A N 1
ATOM 745 C CA . PHE A 1 91 ? -8.518 4.635 -2.106 1.00 79.25 91 PHE A CA 1
ATOM 746 C C . PHE A 1 91 ? -9.067 4.438 -3.519 1.00 79.25 91 PHE A C 1
ATOM 748 O O . PHE A 1 91 ? -10.178 3.943 -3.690 1.00 79.25 91 PHE A O 1
ATOM 755 N N . ASN A 1 92 ? -8.262 4.751 -4.533 1.00 83.06 92 ASN A N 1
ATOM 756 C CA . ASN A 1 92 ? -8.609 4.548 -5.938 1.00 83.06 92 ASN A CA 1
ATOM 757 C C . ASN A 1 92 ? -8.127 3.177 -6.448 1.00 83.06 92 ASN A C 1
ATOM 759 O O . ASN A 1 92 ? -8.046 2.929 -7.652 1.00 83.06 92 ASN A O 1
ATOM 763 N N . GLY A 1 93 ? -7.707 2.284 -5.548 1.00 82.06 93 GLY A N 1
ATOM 764 C CA . GLY A 1 93 ? -7.331 0.916 -5.876 1.00 82.06 93 GLY A CA 1
ATOM 765 C C . GLY A 1 93 ? -8.531 0.043 -6.219 1.00 82.06 93 GLY A C 1
ATOM 766 O O . GLY A 1 93 ? -9.570 0.189 -5.574 1.00 82.06 93 GLY A O 1
ATOM 767 N N . PRO A 1 94 ? -8.398 -0.879 -7.193 1.00 88.62 94 PRO A N 1
ATOM 768 C CA . PRO A 1 94 ? -9.460 -1.828 -7.485 1.00 88.62 94 PRO A CA 1
ATOM 769 C C . PRO A 1 94 ? -9.766 -2.650 -6.232 1.00 88.62 94 PRO A C 1
ATOM 771 O O . PRO A 1 94 ? -8.856 -3.140 -5.551 1.00 88.62 94 PRO A O 1
ATOM 774 N N . THR A 1 95 ? -11.053 -2.753 -5.912 1.00 91.44 95 THR A N 1
ATOM 775 C CA . THR A 1 95 ? -11.546 -3.598 -4.827 1.00 91.44 95 THR A CA 1
ATOM 776 C C . THR A 1 95 ? -11.437 -5.058 -5.227 1.00 91.44 95 THR A C 1
ATOM 778 O O . THR A 1 95 ? -11.716 -5.402 -6.375 1.00 91.44 95 THR A O 1
ATOM 781 N N . ILE A 1 96 ? -11.077 -5.917 -4.282 1.00 90.44 96 ILE A N 1
ATOM 782 C CA . ILE A 1 96 ? -11.045 -7.361 -4.495 1.00 90.44 96 ILE A CA 1
ATOM 783 C C . ILE A 1 96 ? -12.483 -7.883 -4.345 1.00 90.44 96 ILE A C 1
ATOM 785 O O . ILE A 1 96 ? -13.090 -7.660 -3.291 1.00 90.44 96 ILE A O 1
ATOM 789 N N . PRO A 1 97 ? -13.061 -8.518 -5.381 1.00 82.31 97 PRO A N 1
ATOM 790 C CA . PRO A 1 97 ? -14.405 -9.088 -5.308 1.00 82.31 97 PRO A CA 1
ATOM 791 C C . PRO A 1 97 ? -14.510 -10.132 -4.189 1.00 82.31 97 PRO A C 1
ATOM 793 O O . PRO A 1 97 ? -13.523 -10.785 -3.857 1.00 82.31 97 PRO A O 1
ATOM 796 N N . ASP A 1 98 ? -15.694 -10.253 -3.586 1.00 84.06 98 ASP A N 1
ATOM 797 C CA . ASP A 1 98 ? -16.060 -11.276 -2.585 1.00 84.06 98 ASP A CA 1
ATOM 798 C C . ASP A 1 98 ? -15.229 -11.314 -1.289 1.00 84.06 98 ASP A C 1
ATOM 800 O O . ASP A 1 98 ? -15.474 -12.128 -0.398 1.00 84.06 98 ASP A O 1
ATOM 804 N N . ARG A 1 99 ? -14.271 -10.398 -1.129 1.00 86.06 99 ARG A N 1
ATOM 805 C CA . ARG A 1 99 ? -13.454 -10.248 0.076 1.00 86.06 99 ARG A CA 1
ATOM 806 C C . ARG A 1 99 ? -13.873 -8.983 0.816 1.00 86.06 99 ARG A C 1
ATOM 808 O O . ARG A 1 99 ? -13.454 -7.869 0.488 1.00 86.06 99 ARG A O 1
ATOM 815 N N . ILE A 1 100 ? -14.714 -9.178 1.827 1.00 91.56 100 ILE A N 1
ATOM 816 C CA . ILE A 1 100 ? -15.175 -8.145 2.756 1.00 91.56 100 ILE A CA 1
ATOM 817 C C . ILE A 1 100 ? -14.805 -8.593 4.164 1.00 91.56 100 ILE A C 1
ATOM 819 O O . ILE A 1 100 ? -15.147 -9.701 4.564 1.00 91.56 100 ILE A O 1
ATOM 823 N N . LEU A 1 101 ? -14.133 -7.715 4.899 1.00 93.56 101 LEU A N 1
ATOM 824 C CA . LEU A 1 101 ? -13.950 -7.842 6.333 1.00 93.56 101 LEU A CA 1
ATOM 825 C C . LEU A 1 101 ? -15.258 -7.454 7.028 1.00 93.56 101 LEU A C 1
ATOM 827 O O . LEU A 1 101 ? -15.712 -6.314 6.885 1.00 93.56 101 LEU A O 1
ATOM 831 N N . LYS A 1 102 ? -15.887 -8.386 7.740 1.00 94.00 102 LYS A N 1
ATOM 832 C CA . LYS A 1 102 ? -17.194 -8.170 8.372 1.00 94.00 102 LYS A CA 1
ATOM 833 C C . LYS A 1 102 ? -17.060 -7.402 9.683 1.00 94.00 102 LYS A C 1
ATOM 835 O O . LYS A 1 102 ? -16.010 -7.393 10.316 1.00 94.00 102 LYS A O 1
ATOM 840 N N . PHE A 1 103 ? -18.150 -6.775 10.119 1.00 92.75 103 PHE A N 1
ATOM 841 C CA . PHE A 1 103 ? -18.211 -6.133 11.432 1.00 92.75 103 PHE A CA 1
ATOM 842 C C . PHE A 1 103 ? -17.837 -7.116 12.556 1.00 92.75 103 PHE A C 1
ATOM 844 O O . PHE A 1 103 ? -18.212 -8.284 12.514 1.00 92.75 103 PHE A O 1
ATOM 851 N N . ASN A 1 104 ? -17.088 -6.632 13.549 1.00 90.69 104 ASN A N 1
ATOM 852 C CA . ASN A 1 104 ? -16.476 -7.383 14.650 1.00 90.69 104 ASN A CA 1
ATOM 853 C C . ASN A 1 104 ? -15.423 -8.439 14.275 1.00 90.69 104 ASN A C 1
ATOM 855 O O . ASN A 1 104 ? -14.778 -8.969 15.183 1.00 90.69 104 ASN A O 1
ATOM 859 N N . GLU A 1 105 ? -15.186 -8.702 12.992 1.00 91.56 105 GLU A N 1
ATOM 860 C CA . GLU A 1 105 ? -14.149 -9.630 12.551 1.00 91.56 105 GLU A CA 1
ATOM 861 C C . GLU A 1 105 ? -12.754 -9.069 12.861 1.00 91.56 105 GLU A C 1
ATOM 863 O O . GLU A 1 105 ? -12.510 -7.860 12.756 1.00 91.56 105 GLU A O 1
ATOM 868 N N . VAL A 1 106 ? -11.840 -9.949 13.275 1.00 91.25 106 VAL A N 1
ATOM 869 C CA . VAL A 1 106 ? -10.464 -9.597 13.633 1.00 91.25 106 VAL A CA 1
ATOM 870 C C . VAL A 1 106 ? -9.506 -10.179 12.609 1.00 91.25 106 VAL A C 1
ATOM 872 O O . VAL A 1 106 ? -9.557 -11.363 12.296 1.00 91.25 106 VAL A O 1
ATOM 875 N N . ILE A 1 107 ? -8.585 -9.350 12.134 1.00 91.69 107 ILE A N 1
ATOM 876 C CA . ILE A 1 107 ? -7.550 -9.740 11.182 1.00 91.69 107 ILE A CA 1
ATOM 877 C C . ILE A 1 107 ? -6.166 -9.539 11.755 1.00 91.69 107 ILE A C 1
ATOM 879 O O . ILE A 1 107 ? -5.909 -8.603 12.515 1.00 91.69 107 ILE A O 1
ATOM 883 N N . LYS A 1 108 ? -5.253 -10.396 11.309 1.00 90.56 108 LYS A N 1
ATOM 884 C CA . LYS A 1 108 ? -3.823 -10.199 11.479 1.00 90.56 108 LYS A CA 1
ATOM 885 C C . LYS A 1 108 ? -3.288 -9.377 10.306 1.00 90.56 108 LYS A C 1
ATOM 887 O O . LYS A 1 108 ? -3.368 -9.803 9.156 1.00 90.56 108 LYS A O 1
ATOM 892 N N . ALA A 1 109 ? -2.731 -8.213 10.603 1.00 88.69 109 ALA A N 1
ATOM 893 C CA . ALA A 1 109 ? -2.053 -7.364 9.641 1.00 88.69 109 ALA A CA 1
ATOM 894 C C . ALA A 1 109 ? -0.538 -7.575 9.717 1.00 88.69 109 ALA A C 1
ATOM 896 O O . ALA A 1 109 ? 0.042 -7.594 10.801 1.00 88.69 109 ALA A O 1
ATOM 897 N N . SER A 1 110 ? 0.104 -7.695 8.558 1.00 85.19 110 SER A N 1
ATOM 898 C CA . SER A 1 110 ? 1.564 -7.808 8.454 1.00 85.19 110 SER A CA 1
ATOM 899 C C . SER A 1 110 ? 2.262 -6.454 8.433 1.00 85.19 110 SER A C 1
ATOM 901 O O . SER A 1 110 ? 3.419 -6.331 8.831 1.00 85.19 110 SER A O 1
ATOM 903 N N . GLU A 1 111 ? 1.568 -5.443 7.916 1.00 84.44 111 GLU A N 1
ATOM 904 C CA . GLU A 1 111 ? 2.126 -4.120 7.679 1.00 84.44 111 GLU A CA 1
ATOM 905 C C . GLU A 1 111 ? 1.043 -3.058 7.835 1.00 84.44 111 GLU A C 1
ATOM 907 O O . GLU A 1 111 ? -0.114 -3.255 7.450 1.00 84.44 111 GLU A O 1
ATOM 912 N N . ARG A 1 112 ? 1.438 -1.915 8.385 1.00 83.62 112 ARG A N 1
ATOM 913 C CA . ARG A 1 112 ? 0.642 -0.698 8.449 1.00 83.62 112 ARG A CA 1
ATOM 914 C C . ARG A 1 112 ? 1.462 0.443 7.868 1.00 83.62 112 ARG A C 1
ATOM 916 O O . ARG A 1 112 ? 2.569 0.699 8.328 1.00 83.62 112 ARG A O 1
ATOM 923 N N . VAL A 1 113 ? 0.894 1.150 6.902 1.00 83.06 113 VAL A N 1
ATOM 924 C CA . VAL A 1 113 ? 1.515 2.293 6.236 1.00 83.06 113 VAL A CA 1
ATOM 925 C C . VAL A 1 113 ? 0.664 3.530 6.480 1.00 83.06 113 VAL A C 1
ATOM 927 O O . VAL A 1 113 ? -0.481 3.602 6.041 1.00 83.06 113 VAL A O 1
ATOM 930 N N . PHE A 1 114 ? 1.216 4.515 7.180 1.00 75.62 114 PHE A N 1
ATOM 931 C CA . PHE A 1 114 ? 0.608 5.838 7.304 1.00 75.62 114 PHE A CA 1
ATOM 932 C C . PHE A 1 114 ? 1.049 6.716 6.133 1.00 75.62 114 PHE A C 1
ATOM 934 O O . PHE A 1 114 ? 2.248 6.904 5.942 1.00 75.62 114 PHE A O 1
ATOM 941 N N . ILE A 1 115 ? 0.115 7.273 5.367 1.00 72.25 115 ILE A N 1
ATOM 942 C CA . ILE A 1 115 ? 0.408 8.189 4.258 1.00 72.25 115 ILE A CA 1
ATOM 943 C C . ILE A 1 115 ? 0.144 9.612 4.749 1.00 72.25 115 ILE A C 1
ATOM 945 O O . ILE A 1 115 ? -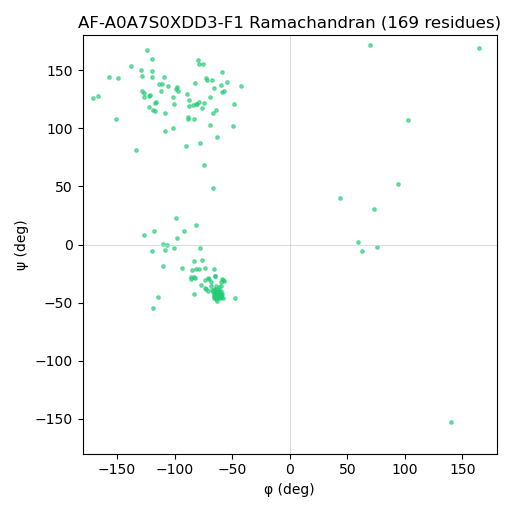0.998 10.065 4.798 1.00 72.25 115 ILE A O 1
ATOM 949 N N . THR A 1 116 ? 1.204 10.338 5.118 1.00 61.75 116 THR A N 1
ATOM 950 C CA . THR A 1 116 ? 1.070 11.657 5.764 1.00 61.75 116 THR A CA 1
ATOM 951 C C . THR A 1 116 ? 0.453 12.742 4.894 1.00 61.75 116 THR A C 1
ATOM 953 O O . THR A 1 116 ? 0.004 13.744 5.432 1.00 61.75 116 THR A O 1
ATOM 956 N N . GLY A 1 117 ? 0.475 12.586 3.568 1.00 62.12 117 GLY A N 1
ATOM 957 C CA . GLY A 1 117 ? -0.120 13.558 2.646 1.00 62.12 117 GLY A CA 1
ATOM 958 C C . GLY A 1 117 ? -1.628 13.393 2.447 1.00 62.12 117 GLY A C 1
ATOM 959 O O . GLY A 1 117 ? -2.256 14.293 1.908 1.00 62.12 117 GLY A O 1
ATOM 960 N N . GLU A 1 118 ? -2.198 12.259 2.864 1.00 63.94 118 GLU A N 1
ATOM 961 C CA . GLU A 1 118 ? -3.586 11.883 2.555 1.00 63.94 118 GLU A CA 1
ATOM 962 C C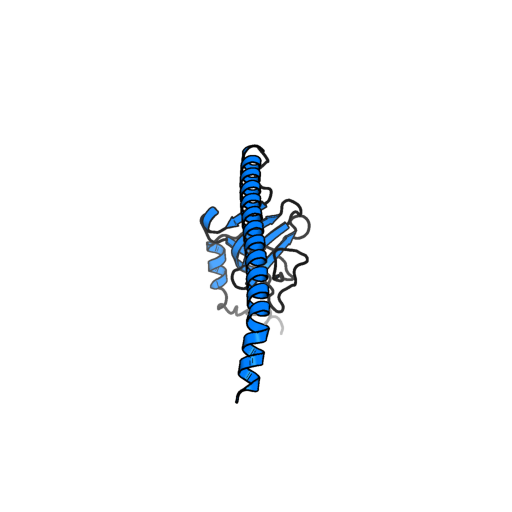 . GLU A 1 118 ? -4.398 11.549 3.817 1.00 63.94 118 GLU A C 1
ATOM 964 O O . GLU A 1 118 ? -5.498 11.014 3.704 1.00 63.94 118 GLU A O 1
ATOM 969 N N . CYS A 1 119 ? -3.840 11.784 5.015 1.00 71.06 119 CYS A N 1
ATOM 970 C CA . CYS A 1 119 ? -4.418 11.373 6.303 1.00 71.06 119 CYS A CA 1
ATOM 971 C C . CYS A 1 119 ? -4.977 9.942 6.266 1.00 71.06 119 CYS A C 1
ATOM 973 O O . CYS A 1 119 ? -6.043 9.651 6.801 1.00 71.06 119 CYS A O 1
ATOM 975 N N . SER A 1 120 ? -4.262 9.043 5.588 1.00 78.38 120 SER A N 1
ATOM 976 C CA . SER A 1 120 ? -4.752 7.710 5.254 1.00 78.38 120 SER A CA 1
ATOM 977 C C . SER A 1 120 ? -3.870 6.631 5.862 1.00 78.38 120 SER A C 1
ATOM 979 O O . SER A 1 120 ? -2.646 6.770 5.932 1.00 78.38 120 SER A O 1
ATOM 981 N N . ILE A 1 121 ? -4.489 5.536 6.291 1.00 85.50 121 ILE A N 1
ATOM 982 C CA . ILE A 1 121 ? -3.807 4.355 6.820 1.00 85.50 121 ILE A CA 1
ATOM 983 C C . ILE A 1 121 ? -4.085 3.192 5.887 1.00 85.50 121 ILE A C 1
ATOM 985 O O . ILE A 1 121 ? -5.233 2.823 5.665 1.00 85.50 121 ILE A O 1
ATOM 989 N N . CYS A 1 122 ? -3.025 2.593 5.362 1.00 89.12 122 CYS A N 1
ATOM 990 C CA . CYS A 1 122 ? -3.104 1.357 4.602 1.00 89.12 122 CYS A CA 1
ATOM 991 C C . CYS A 1 122 ? -2.674 0.193 5.493 1.00 89.12 122 CYS A C 1
ATOM 993 O O . CYS A 1 122 ? -1.599 0.226 6.087 1.00 89.12 122 CYS A O 1
ATOM 995 N N . ILE A 1 123 ? -3.502 -0.838 5.586 1.00 90.81 123 ILE A N 1
ATOM 996 C CA . ILE A 1 123 ? -3.263 -2.033 6.393 1.00 90.81 123 ILE A CA 1
ATOM 997 C C . ILE A 1 123 ? -3.188 -3.227 5.451 1.00 90.81 123 ILE A C 1
ATOM 999 O O . ILE A 1 123 ? -4.126 -3.487 4.699 1.00 90.81 123 ILE A O 1
ATOM 1003 N N . HIS A 1 124 ? -2.068 -3.941 5.477 1.00 91.31 124 HIS A N 1
ATOM 1004 C CA . HIS A 1 124 ? -1.843 -5.108 4.635 1.00 91.31 124 HIS A CA 1
ATOM 1005 C C . HIS A 1 124 ? -2.159 -6.400 5.385 1.00 91.31 124 HIS A C 1
ATOM 1007 O O . HIS A 1 124 ? -1.668 -6.622 6.495 1.00 91.31 124 HIS A O 1
ATOM 1013 N N . VAL A 1 125 ? -2.918 -7.277 4.733 1.00 90.94 125 VAL A N 1
ATOM 1014 C CA . VAL A 1 125 ? -3.183 -8.648 5.168 1.00 90.94 125 VAL A CA 1
ATOM 1015 C C . VAL A 1 125 ? -2.611 -9.600 4.124 1.00 90.94 125 VAL A C 1
ATOM 1017 O O . VAL A 1 125 ? -3.072 -9.638 2.980 1.00 90.94 125 VAL A O 1
ATOM 1020 N N . VAL A 1 126 ? -1.602 -10.376 4.525 1.00 87.94 126 VAL A N 1
ATOM 1021 C CA . VAL A 1 126 ? -0.892 -11.312 3.640 1.00 87.94 126 VAL A CA 1
ATOM 1022 C C . VAL A 1 126 ? -1.869 -12.299 3.010 1.00 87.94 126 VAL A C 1
ATOM 1024 O O . VAL A 1 126 ? -2.698 -12.891 3.694 1.00 87.94 126 VAL A O 1
ATOM 1027 N N . GLY A 1 127 ? -1.761 -12.474 1.692 1.00 89.25 127 GLY A N 1
ATOM 1028 C CA . GLY A 1 127 ? -2.605 -13.396 0.928 1.00 89.25 127 GLY A CA 1
ATOM 1029 C C . GLY A 1 127 ? -4.033 -12.902 0.677 1.00 89.25 127 GLY A C 1
ATOM 1030 O O . GLY A 1 127 ? -4.779 -13.585 -0.019 1.00 89.25 127 GLY A O 1
ATOM 1031 N N . VAL A 1 128 ? -4.412 -11.727 1.195 1.00 91.62 128 VAL A N 1
ATOM 1032 C CA . VAL A 1 128 ? -5.752 -11.152 1.001 1.00 91.62 128 VAL A CA 1
ATOM 1033 C C . VAL A 1 128 ? -5.679 -9.815 0.275 1.00 91.62 128 VAL A C 1
ATOM 1035 O O . VAL A 1 128 ? -6.309 -9.666 -0.764 1.00 91.62 128 VAL A O 1
ATOM 1038 N N . GLY A 1 129 ? -4.906 -8.851 0.781 1.00 92.31 129 GLY A N 1
ATOM 1039 C CA . GLY A 1 129 ? -4.756 -7.534 0.163 1.00 92.31 129 GLY A CA 1
ATOM 1040 C C . GLY A 1 129 ? -4.710 -6.391 1.172 1.00 92.31 129 GLY A C 1
ATOM 1041 O O . GLY A 1 129 ? -4.287 -6.558 2.315 1.00 92.31 129 GLY A O 1
ATOM 1042 N N . TRP A 1 130 ? -5.138 -5.210 0.731 1.00 93.12 130 TRP A N 1
ATOM 1043 C CA . TRP A 1 130 ? -5.013 -3.952 1.464 1.00 93.12 130 TRP A CA 1
ATOM 1044 C C . TRP A 1 130 ? -6.360 -3.421 1.934 1.00 93.12 130 TRP A C 1
ATOM 1046 O O . TRP A 1 130 ? -7.320 -3.391 1.172 1.00 93.12 130 TRP A O 1
ATOM 1056 N N . ILE A 1 131 ? -6.413 -2.917 3.158 1.00 92.25 131 ILE A N 1
ATOM 1057 C CA . ILE A 1 131 ? -7.500 -2.072 3.647 1.00 92.25 131 ILE A CA 1
ATOM 1058 C C . ILE A 1 131 ? -6.979 -0.643 3.706 1.00 92.25 131 ILE A C 1
ATOM 1060 O O . ILE A 1 131 ? -5.852 -0.419 4.139 1.00 92.25 131 ILE A O 1
ATOM 1064 N N . VAL A 1 132 ? -7.778 0.316 3.248 1.00 89.94 132 VAL A N 1
ATOM 1065 C CA . VAL A 1 132 ? -7.400 1.731 3.238 1.00 89.94 132 VAL A CA 1
ATOM 1066 C C . VAL A 1 132 ? -8.435 2.510 4.033 1.00 89.94 132 VAL A C 1
ATOM 1068 O O . VAL A 1 132 ? -9.614 2.513 3.682 1.00 89.94 132 VAL A O 1
ATOM 1071 N N . GLU A 1 133 ? -7.981 3.144 5.105 1.00 85.75 133 GLU A N 1
ATOM 1072 C CA . GLU A 1 133 ? -8.777 3.980 5.994 1.00 85.75 133 GLU A CA 1
ATOM 1073 C C . GLU A 1 133 ? -8.398 5.444 5.833 1.00 85.75 133 GLU A C 1
ATOM 1075 O O . GLU A 1 133 ? -7.226 5.763 5.648 1.00 85.75 133 GLU A O 1
ATOM 1080 N N . ASN A 1 134 ? -9.384 6.332 5.942 1.00 78.56 134 ASN A N 1
ATOM 1081 C CA . ASN A 1 134 ? -9.170 7.769 5.945 1.00 78.56 134 ASN A CA 1
ATOM 1082 C C . ASN A 1 134 ? -9.427 8.232 7.375 1.00 78.56 134 ASN A C 1
ATOM 1084 O O . ASN A 1 134 ? -10.551 8.146 7.872 1.00 78.56 134 ASN A O 1
ATOM 1088 N N . VAL A 1 135 ? -8.368 8.691 8.032 1.00 66.62 135 VAL A N 1
ATOM 1089 C CA . VAL A 1 135 ? -8.362 9.049 9.452 1.00 66.62 135 VAL A CA 1
ATOM 1090 C C . VAL A 1 135 ? -9.268 10.245 9.739 1.00 66.62 135 VAL A C 1
ATOM 1092 O O . VAL A 1 135 ? -9.784 10.342 10.847 1.00 66.62 135 VAL A O 1
ATOM 1095 N N . GLU A 1 136 ? -9.499 11.127 8.765 1.00 68.19 136 GLU A N 1
ATOM 1096 C CA . GLU A 1 136 ? -10.310 12.336 8.959 1.00 68.19 136 GLU A CA 1
ATOM 1097 C 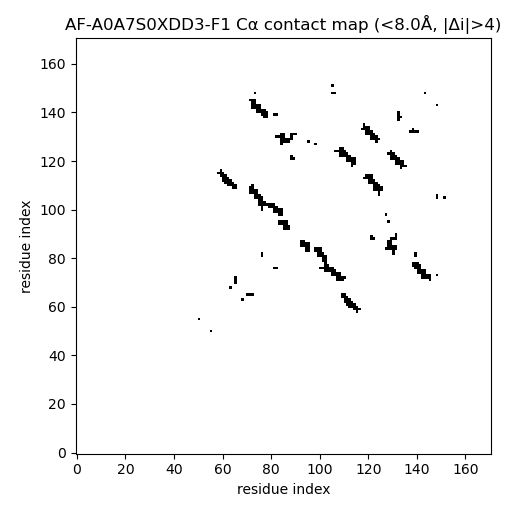C . GLU A 1 136 ? -11.815 12.088 8.850 1.00 68.19 136 GLU A C 1
ATOM 1099 O O . GLU A 1 136 ? -12.596 12.808 9.464 1.00 68.19 136 GLU A O 1
ATOM 1104 N N . SER A 1 137 ? -12.240 11.089 8.073 1.00 67.38 137 SER A N 1
ATOM 1105 C CA . SER A 1 137 ? -13.656 10.922 7.715 1.00 67.38 137 SER A CA 1
ATOM 1106 C C . SER A 1 137 ? -14.288 9.659 8.273 1.00 67.38 137 SER A C 1
ATOM 1108 O O . SER A 1 137 ? -15.417 9.695 8.759 1.00 67.38 137 SER A O 1
ATOM 1110 N N . THR A 1 138 ? -13.619 8.510 8.189 1.00 73.56 138 THR A N 1
ATOM 1111 C CA . THR A 1 138 ? -14.237 7.242 8.586 1.00 73.56 138 THR A CA 1
ATOM 1112 C C . THR A 1 138 ? -13.188 6.266 9.080 1.00 73.56 138 THR A C 1
ATOM 1114 O O . THR A 1 138 ? -12.430 5.671 8.312 1.00 73.56 138 THR A O 1
ATOM 1117 N N . ARG A 1 139 ? -13.204 6.055 10.394 1.00 83.00 139 ARG A N 1
ATOM 1118 C CA . ARG A 1 139 ? -12.443 4.997 11.047 1.00 83.00 139 ARG A CA 1
ATOM 1119 C C . ARG A 1 139 ? -13.234 3.696 10.979 1.00 83.00 139 ARG A C 1
ATOM 1121 O O . ARG A 1 139 ? -14.346 3.627 11.497 1.00 83.00 139 ARG A O 1
ATOM 1128 N N . CYS A 1 140 ? -12.661 2.675 10.355 1.00 88.38 140 CYS A N 1
ATOM 1129 C CA . CYS A 1 140 ? -13.327 1.396 10.138 1.00 88.38 140 CYS A CA 1
ATOM 1130 C C . CYS A 1 140 ? -12.737 0.257 10.976 1.00 88.38 140 CYS A C 1
ATOM 1132 O O . CYS A 1 140 ? -13.397 -0.763 11.173 1.00 88.38 140 CYS A O 1
ATOM 1134 N N . LEU A 1 141 ? -11.517 0.432 11.475 1.00 89.75 141 LEU A N 1
ATOM 1135 C CA . LEU A 1 141 ? -10.720 -0.554 12.174 1.00 89.75 141 LEU A CA 1
ATOM 1136 C C . LEU A 1 141 ? -10.222 -0.004 13.513 1.00 89.75 141 LEU A C 1
ATOM 1138 O O . LEU A 1 141 ? -9.849 1.164 13.685 1.00 89.75 141 LEU A O 1
ATOM 1142 N N . GLU A 1 142 ? -10.163 -0.902 14.483 1.00 89.12 142 GLU A N 1
ATOM 1143 C CA . GLU A 1 142 ? -9.594 -0.658 15.795 1.00 89.12 142 GLU A CA 1
ATOM 1144 C C . GLU A 1 142 ? -8.452 -1.633 16.053 1.00 89.12 142 GLU A C 1
ATOM 1146 O O . GLU A 1 142 ? -8.603 -2.843 15.899 1.00 89.12 142 GLU A O 1
ATOM 1151 N N . ARG A 1 143 ? -7.288 -1.108 16.446 1.00 86.50 143 ARG A N 1
ATOM 1152 C CA . ARG A 1 143 ? -6.149 -1.944 16.821 1.00 86.50 143 ARG A CA 1
ATOM 1153 C C . ARG A 1 143 ? -6.470 -2.650 18.135 1.00 86.50 143 ARG A C 1
ATOM 1155 O O . ARG A 1 143 ? -6.783 -1.990 19.121 1.00 86.50 143 ARG A O 1
ATOM 1162 N N . CYS A 1 144 ? -6.341 -3.969 18.160 1.00 86.06 144 CYS A N 1
ATOM 1163 C CA . CYS A 1 144 ? -6.605 -4.786 19.339 1.00 86.06 144 CYS A CA 1
ATOM 1164 C C . CYS A 1 144 ? -5.356 -5.561 19.779 1.00 86.06 144 CYS A C 1
ATOM 1166 O O . CYS A 1 144 ? -4.385 -5.722 19.035 1.00 86.06 144 CYS A O 1
ATOM 1168 N N . SER A 1 145 ? -5.352 -5.998 21.040 1.00 81.06 145 SER A N 1
ATOM 1169 C CA . SER A 1 145 ? -4.268 -6.815 21.584 1.00 81.06 145 SER A CA 1
ATOM 1170 C C . SER A 1 145 ? -4.406 -8.273 21.137 1.00 81.06 145 SER A C 1
ATOM 1172 O O . SER A 1 145 ? -5.510 -8.755 20.878 1.00 81.06 145 SER A O 1
ATOM 1174 N N . ALA A 1 146 ? -3.291 -9.008 21.113 1.00 74.31 146 ALA A N 1
ATOM 1175 C CA . ALA A 1 146 ? -3.286 -10.428 20.750 1.00 74.31 146 ALA A CA 1
ATOM 1176 C C . ALA A 1 146 ? -4.219 -11.283 21.633 1.00 74.31 146 ALA A C 1
ATOM 1178 O O . ALA A 1 146 ? -4.813 -12.240 21.150 1.00 74.31 146 ALA A O 1
ATOM 1179 N N . LYS A 1 147 ? -4.408 -10.906 22.908 1.00 71.19 147 LYS A N 1
ATOM 1180 C CA . LYS A 1 147 ? -5.334 -11.591 23.828 1.00 71.19 147 LYS A CA 1
ATOM 1181 C C . LYS A 1 147 ? -6.789 -11.511 23.354 1.00 71.19 147 LYS A C 1
ATOM 1183 O O . LYS A 1 147 ? -7.512 -12.494 23.440 1.00 71.19 147 LYS A O 1
ATOM 1188 N N . ILE A 1 148 ? -7.200 -10.352 22.836 1.00 68.88 148 ILE A N 1
ATOM 1189 C CA . ILE A 1 148 ? -8.562 -10.124 22.331 1.00 68.88 148 ILE A CA 1
ATOM 1190 C C . ILE A 1 148 ? -8.763 -10.851 20.996 1.00 68.88 148 ILE A C 1
ATOM 1192 O O . ILE A 1 148 ? -9.827 -11.412 20.755 1.00 68.88 148 ILE A O 1
ATOM 1196 N N . ALA A 1 149 ? -7.732 -10.884 20.146 1.00 67.31 149 ALA A N 1
ATOM 1197 C CA . ALA A 1 149 ? -7.790 -11.587 18.867 1.00 67.31 149 ALA A CA 1
ATOM 1198 C C . ALA A 1 149 ? -8.026 -13.100 19.032 1.00 67.31 149 ALA A C 1
ATOM 1200 O O . ALA A 1 149 ? -8.824 -13.671 18.296 1.00 67.31 149 ALA A O 1
ATOM 1201 N N . LEU A 1 150 ? -7.383 -13.727 20.025 1.00 64.38 150 LEU A N 1
ATOM 1202 C CA . LEU A 1 150 ? -7.483 -15.171 20.271 1.00 64.38 150 LEU A CA 1
ATOM 1203 C C . LEU A 1 150 ? -8.827 -15.601 20.886 1.00 64.38 150 LEU A C 1
ATOM 1205 O O . LEU A 1 150 ? -9.299 -16.694 20.592 1.00 64.38 150 LEU A O 1
ATOM 1209 N N . HIS A 1 151 ? -9.475 -14.745 21.684 1.00 60.31 151 HIS A N 1
ATOM 1210 C CA . HIS A 1 151 ? -10.791 -15.048 22.267 1.00 60.31 151 HIS A CA 1
ATOM 1211 C C . HIS A 1 151 ? -11.928 -15.064 21.233 1.00 60.31 151 HIS A C 1
ATOM 1213 O O . HIS A 1 151 ? -12.887 -15.814 21.394 1.00 60.31 151 HIS A O 1
ATOM 1219 N N . ASN A 1 152 ? -11.822 -14.271 20.162 1.00 54.66 152 ASN A N 1
ATOM 1220 C CA . ASN A 1 152 ? -12.845 -14.232 19.110 1.00 54.66 152 ASN A CA 1
ATOM 1221 C C . ASN A 1 152 ? -12.711 -15.382 18.102 1.00 54.66 152 ASN A C 1
ATOM 1223 O O . ASN A 1 152 ? -13.691 -15.715 17.446 1.00 54.66 152 ASN A O 1
ATOM 1227 N N . SER A 1 153 ? -11.535 -16.011 17.984 1.00 49.81 153 SER A N 1
ATOM 1228 C CA . SER A 1 153 ? -11.362 -17.228 17.173 1.00 49.81 153 SER A CA 1
ATOM 1229 C C . SER A 1 153 ? -11.922 -18.496 17.829 1.00 49.81 153 SER A C 1
ATOM 1231 O O . SER A 1 153 ? -12.047 -19.507 17.151 1.00 49.81 153 SER A O 1
ATOM 1233 N N . SER A 1 154 ? -12.249 -18.453 19.124 1.00 47.41 154 SER A N 1
ATOM 1234 C CA . SER A 1 154 ? -12.797 -19.584 19.890 1.00 47.41 154 SER A CA 1
ATOM 1235 C C . SER A 1 154 ? -14.290 -19.452 20.208 1.00 47.41 154 SER A C 1
ATOM 1237 O O . SER A 1 154 ? -14.846 -20.327 20.853 1.00 47.41 154 SER A O 1
ATOM 1239 N N . ALA A 1 155 ? -14.939 -18.363 19.785 1.00 46.69 155 ALA A N 1
ATOM 1240 C CA . ALA A 1 155 ? -16.333 -18.061 20.116 1.00 46.69 155 ALA A CA 1
ATOM 1241 C C . ALA A 1 155 ? -17.331 -18.440 19.000 1.00 46.69 155 ALA A C 1
ATOM 1243 O O . ALA A 1 155 ? -18.410 -17.857 18.925 1.00 46.69 155 ALA A O 1
ATOM 1244 N N . SER A 1 156 ? -16.975 -19.370 18.105 1.00 46.75 156 SER A N 1
ATOM 1245 C CA . SER A 1 156 ? -17.848 -19.802 17.002 1.00 46.75 156 SER A CA 1
ATOM 1246 C C . SER A 1 156 ? -18.632 -21.096 17.248 1.00 46.75 156 SER A C 1
ATOM 1248 O O . SER A 1 156 ? -19.316 -21.512 16.321 1.00 46.75 156 SER A O 1
ATOM 1250 N N . ASP A 1 157 ? -18.578 -21.693 18.446 1.00 45.62 157 ASP A N 1
ATOM 1251 C CA . ASP A 1 157 ? -1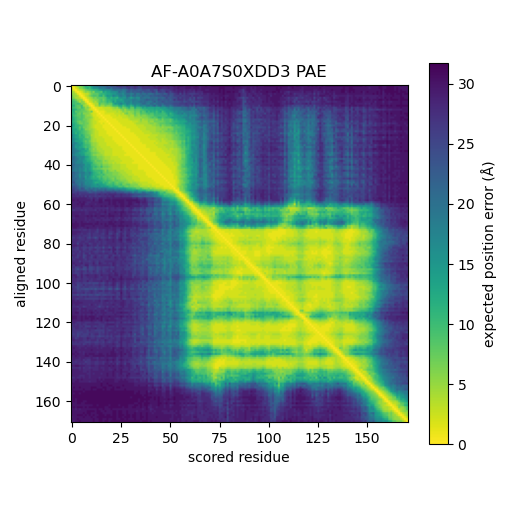9.289 -22.956 18.740 1.00 45.62 157 ASP A CA 1
ATOM 1252 C C . ASP A 1 157 ? -20.330 -22.883 19.872 1.00 45.62 157 ASP A C 1
ATOM 1254 O O . ASP A 1 157 ? -21.091 -23.833 20.042 1.00 45.62 157 ASP A O 1
ATOM 1258 N N . ASP A 1 158 ? -20.463 -21.761 20.586 1.00 42.50 158 ASP A N 1
ATOM 1259 C CA . ASP A 1 158 ? -21.534 -21.622 21.581 1.00 42.50 158 ASP A CA 1
ATOM 1260 C C . ASP A 1 158 ? -22.787 -21.033 20.926 1.00 42.50 158 ASP A C 1
ATOM 1262 O O . ASP A 1 158 ? -23.046 -19.826 20.905 1.00 42.50 158 ASP A O 1
ATOM 1266 N N . LEU A 1 159 ? -23.547 -21.958 20.342 1.00 43.81 159 LEU A N 1
ATOM 1267 C CA . LEU A 1 159 ? -24.964 -21.850 20.034 1.00 43.81 159 LEU A CA 1
ATOM 1268 C C . LEU A 1 159 ? -25.695 -21.352 21.296 1.00 43.81 159 LEU A C 1
ATOM 1270 O O . LEU A 1 159 ? -25.900 -22.101 22.247 1.00 43.81 159 LEU A O 1
ATOM 1274 N N . PHE A 1 160 ? -26.042 -20.067 21.339 1.00 44.12 160 PHE A N 1
ATOM 1275 C CA . PHE A 1 160 ? -26.935 -19.548 22.371 1.00 44.12 160 PHE A CA 1
ATOM 1276 C C . PHE A 1 160 ? -28.336 -20.116 22.121 1.00 44.12 160 PHE A C 1
ATOM 1278 O O . PHE A 1 160 ? -29.050 -19.632 21.240 1.00 44.12 160 PHE A O 1
ATOM 1285 N N . ASP A 1 161 ? -28.726 -21.116 22.911 1.00 46.03 161 ASP A N 1
ATOM 1286 C CA . ASP A 1 161 ? -30.129 -21.458 23.138 1.00 46.03 161 ASP A CA 1
ATOM 1287 C C . ASP A 1 161 ? -30.788 -20.260 23.832 1.00 46.03 161 ASP A C 1
ATOM 1289 O O . ASP A 1 161 ? -30.707 -20.068 25.046 1.00 46.03 161 ASP A O 1
ATOM 1293 N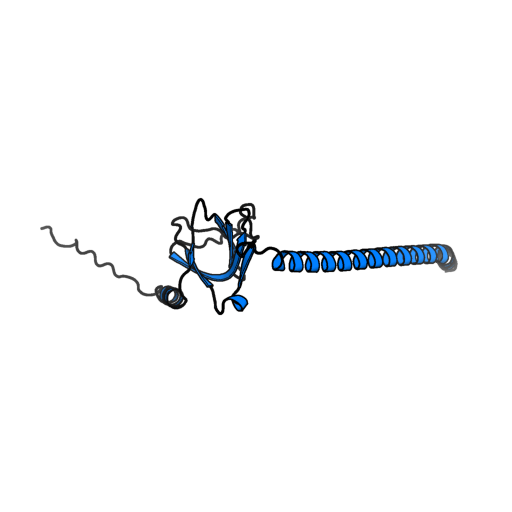 N . TYR A 1 162 ? -31.374 -19.378 23.026 1.00 46.88 162 TYR A N 1
ATOM 1294 C CA . TYR A 1 162 ? -32.195 -18.281 23.512 1.00 46.88 162 TYR A CA 1
ATOM 1295 C C . TYR A 1 162 ? -33.559 -18.869 23.885 1.00 46.88 162 TYR A C 1
ATOM 1297 O O . TYR A 1 162 ? -34.461 -18.936 23.052 1.00 46.88 162 TYR A O 1
ATOM 1305 N N . GLU A 1 163 ? -33.698 -19.353 25.121 1.00 51.41 163 GLU A N 1
ATOM 1306 C CA . GLU A 1 163 ? -35.021 -19.621 25.685 1.00 51.41 163 GLU A CA 1
ATOM 1307 C C . GLU A 1 163 ? -35.772 -18.291 25.794 1.00 51.41 163 GLU A C 1
ATOM 1309 O O . GLU A 1 163 ? -35.351 -17.373 26.500 1.00 51.41 163 GLU A O 1
ATOM 1314 N N . ASP A 1 164 ? -36.860 -18.181 25.035 1.00 55.22 164 ASP A N 1
ATOM 1315 C CA . ASP A 1 164 ? -37.788 -17.057 25.049 1.00 55.22 164 ASP A CA 1
ATOM 1316 C C . ASP A 1 164 ? -38.514 -17.001 26.408 1.00 55.22 164 ASP A C 1
ATOM 1318 O O . ASP A 1 164 ? -39.320 -17.886 26.707 1.00 55.22 164 ASP A O 1
ATOM 1322 N N . PRO A 1 165 ? -38.281 -15.974 27.248 1.00 54.09 165 PRO A N 1
ATOM 1323 C CA . PRO A 1 165 ? -38.910 -15.874 28.559 1.00 54.09 165 PRO A CA 1
ATOM 1324 C C . PRO A 1 165 ? -40.342 -15.309 28.500 1.00 54.09 165 PRO A C 1
ATOM 1326 O O . PRO A 1 165 ? -40.853 -14.854 29.526 1.00 54.09 165 PRO A O 1
ATOM 1329 N N . THR A 1 166 ? -40.994 -15.287 27.330 1.00 55.22 166 THR A N 1
ATOM 1330 C CA . THR A 1 166 ? -42.368 -14.772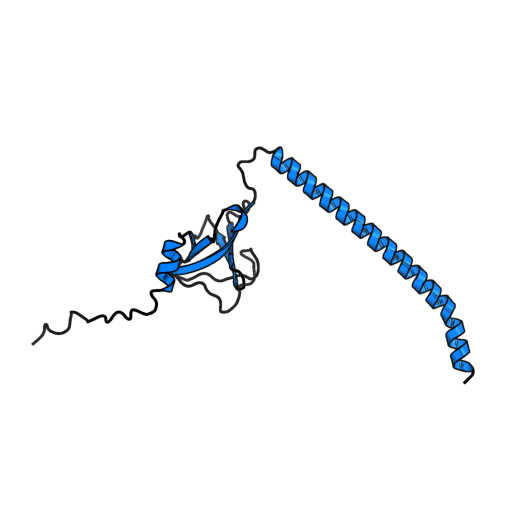 27.178 1.00 55.22 166 THR A CA 1
ATOM 1331 C C . THR A 1 166 ? -43.442 -15.818 26.885 1.00 55.22 166 THR A C 1
ATOM 1333 O O . THR A 1 166 ? -44.620 -15.463 26.837 1.00 55.22 166 THR A O 1
ATOM 1336 N N . ALA A 1 167 ? -43.098 -17.104 26.800 1.00 56.38 167 ALA A N 1
ATOM 1337 C CA . ALA A 1 167 ? -44.102 -18.164 26.817 1.00 56.38 167 ALA A CA 1
ATOM 1338 C C . ALA A 1 167 ? -44.570 -18.418 28.266 1.00 56.38 167 ALA A C 1
ATOM 1340 O O . ALA A 1 167 ? -43.762 -18.707 29.142 1.00 56.38 167 ALA A O 1
ATOM 1341 N N . ASP A 1 168 ? -45.877 -18.292 28.495 1.00 54.78 168 ASP A N 1
ATOM 1342 C CA . ASP A 1 168 ? -46.620 -18.588 29.733 1.00 54.78 168 ASP A CA 1
ATOM 1343 C C . ASP A 1 168 ? -46.858 -17.416 30.700 1.00 54.78 168 ASP A C 1
ATOM 1345 O O . ASP A 1 168 ? -46.701 -17.498 31.921 1.00 54.78 168 ASP A O 1
ATOM 1349 N N . LYS A 1 169 ? -47.398 -16.327 30.149 1.00 56.12 169 LYS A N 1
ATOM 1350 C CA . LYS A 1 169 ? -48.482 -15.595 30.818 1.00 56.12 169 LYS A CA 1
ATOM 1351 C C . LYS A 1 169 ? -49.595 -15.294 29.826 1.00 56.12 169 LYS A C 1
ATOM 1353 O O . LYS A 1 169 ? -49.657 -14.179 29.334 1.00 56.12 169 LYS A O 1
ATOM 1358 N N . GLU A 1 170 ? -50.468 -16.265 29.573 1.00 50.88 170 GLU A N 1
ATOM 1359 C CA . GLU A 1 170 ? -51.882 -16.016 29.262 1.00 50.88 170 GLU A CA 1
ATOM 1360 C C . GLU A 1 170 ? -52.686 -17.332 29.241 1.00 50.88 170 GLU A C 1
ATOM 1362 O O . GLU A 1 170 ? -52.346 -18.250 28.502 1.00 50.88 170 GLU A O 1
ATOM 1367 N N . ALA A 1 171 ? -53.766 -17.330 30.039 1.00 47.75 171 ALA A N 1
ATOM 1368 C CA . ALA A 1 171 ? -54.905 -18.264 30.126 1.00 47.75 171 ALA A CA 1
ATOM 1369 C C . ALA A 1 171 ? -54.705 -19.641 30.792 1.00 47.75 171 ALA A C 1
ATOM 1371 O O . ALA A 1 171 ? -54.257 -20.601 30.133 1.00 47.75 171 ALA A O 1
#

Solvent-accessible surface area (backbone atoms only — not comparable to full-atom values): 10059 Å² total; per-residue (Å²): 130,72,70,63,57,55,54,54,62,68,45,46,67,58,51,54,52,50,53,55,51,51,52,54,51,50,52,52,51,53,54,50,50,52,54,49,52,53,51,52,52,52,51,52,51,50,51,52,49,49,62,66,72,47,86,58,78,84,66,78,50,46,75,49,34,39,85,82,70,77,47,84,43,35,33,29,26,69,27,83,87,37,47,63,28,13,78,40,86,45,88,88,32,62,65,44,80,98,44,62,50,44,52,71,41,69,44,67,34,56,34,36,37,36,39,63,93,67,52,26,40,28,37,31,28,84,99,76,34,18,37,67,37,37,72,86,82,49,77,41,67,41,82,48,54,73,73,61,54,56,55,65,74,68,63,84,74,77,79,77,82,78,77,71,89,74,79,87,83,80,135

Foldseek 3Di:
DPPVVVVVVVCVVVVVVVVVVVVVVVVVVVVVVVVVVVVVVVVVVVVVVCQVPDPPPDDQKDKDFCVPPPHWWKKFFQDQVFFFFFADADPPGDTDPPDTGHHRHMATFGIWMQNNVQCKIWTAGPPHHITIDRNVPDDGIDTDDPVVNVVVVPPPPPDPPPDDPPPDDDD